Protein AF-A0A0G0CJR2-F1 (afdb_monomer)

Secondary structure (DSSP, 8-state):
-PPEEE-TTS-EEE-----SS-GGG-EEEEEE--TTEEE-TTS-EEE---GGG-EEEEEEEEEE-SS-EEEEEEEEEE-

Nearest PDB structures (foldseek):
  6dms-assembly1_A  TM=7.529E-01  e=1.100E-04  Mariniflexile fucanivorans
  3wo3-assembly1_B  TM=4.021E-01  e=1.592E-01  Homo sapiens
  3wo3-assembly4_H  TM=4.216E-01  e=2.093E-01  Homo sapiens
  3wo3-assembly3_F  TM=4.031E-01  e=3.243E-01  Homo sapiens
  3wo3-assembly5_J  TM=3.559E-01  e=2.605E-01  Homo sapiens

Solvent-accessible surface area (backbone atoms only — not comparable to full-atom values): 4735 Å² total; per-residue (Å²): 134,85,75,46,76,35,42,55,79,34,83,35,80,44,75,78,87,80,82,79,81,53,81,90,47,68,44,55,45,78,80,39,60,61,89,52,57,45,66,49,98,86,48,31,43,32,32,54,40,47,84,87,55,58,43,78,38,64,32,30,36,40,40,29,38,85,85,55,73,51,77,48,80,49,52,40,36,34,86

Mean predicted aligned error: 3.95 Å

Structure (mmCIF, N/CA/C/O backbone):
data_AF-A0A0G0CJR2-F1
#
_entry.id   AF-A0A0G0CJR2-F1
#
loop_
_atom_site.group_PDB
_atom_site.id
_atom_site.type_symbol
_atom_site.label_atom_id
_atom_site.label_alt_id
_atom_site.label_comp_id
_atom_site.label_asym_id
_atom_site.label_entity_id
_atom_site.label_seq_id
_atom_site.pdbx_PDB_ins_code
_atom_site.Cartn_x
_atom_site.Cartn_y
_atom_site.Cartn_z
_atom_site.occupancy
_atom_site.B_iso_or_equiv
_atom_site.auth_seq_id
_atom_site.auth_comp_id
_atom_site.auth_asym_id
_atom_site.auth_atom_id
_atom_site.pdbx_PDB_model_num
ATOM 1 N N . MET A 1 1 ? -15.104 0.431 -11.521 1.00 44.41 1 MET A N 1
ATOM 2 C CA . MET A 1 1 ? -14.013 0.592 -10.544 1.00 44.41 1 MET A CA 1
ATOM 3 C C . MET A 1 1 ? -14.534 -0.051 -9.272 1.00 44.41 1 MET A C 1
ATOM 5 O O . MET A 1 1 ? -15.575 0.387 -8.803 1.00 44.41 1 MET A O 1
ATOM 9 N N . ILE A 1 2 ? -13.980 -1.189 -8.857 1.00 47.81 2 ILE A N 1
ATOM 10 C CA . ILE A 1 2 ? -14.385 -1.836 -7.601 1.00 47.81 2 ILE A CA 1
ATOM 11 C C . ILE A 1 2 ? -13.640 -1.089 -6.497 1.00 47.81 2 ILE A C 1
ATOM 13 O O . ILE A 1 2 ? -12.421 -0.997 -6.572 1.00 47.81 2 ILE A O 1
ATOM 17 N N . SER A 1 3 ? -14.367 -0.505 -5.549 1.00 61.66 3 SER A N 1
ATOM 18 C CA . SER A 1 3 ? -13.785 0.107 -4.353 1.00 61.66 3 SER A CA 1
ATOM 19 C C . SER A 1 3 ? -13.125 -0.970 -3.495 1.00 61.66 3 SER A C 1
ATOM 21 O O . SER A 1 3 ? -13.726 -2.022 -3.271 1.00 61.66 3 SER A O 1
ATOM 23 N N . ASN A 1 4 ? -11.913 -0.710 -3.008 1.00 84.69 4 ASN A N 1
ATOM 24 C CA . ASN A 1 4 ? -11.262 -1.573 -2.029 1.00 84.69 4 ASN A CA 1
ATOM 25 C C . ASN A 1 4 ? -11.805 -1.237 -0.633 1.00 84.69 4 ASN A C 1
ATOM 27 O O . ASN A 1 4 ? -11.793 -0.076 -0.226 1.00 84.69 4 ASN A O 1
ATOM 31 N N . VAL A 1 5 ? -12.320 -2.235 0.085 1.00 93.56 5 VAL A N 1
ATOM 32 C CA . VAL A 1 5 ? -12.892 -2.054 1.430 1.00 93.56 5 VAL A CA 1
ATOM 33 C C . VAL A 1 5 ? -11.971 -2.702 2.461 1.00 93.56 5 VAL A C 1
ATOM 35 O O . VAL A 1 5 ? -11.577 -3.857 2.303 1.00 93.56 5 VAL A O 1
ATOM 38 N N . ALA A 1 6 ? -11.626 -1.955 3.505 1.00 95.38 6 ALA A N 1
ATOM 39 C CA . ALA A 1 6 ? -10.883 -2.410 4.670 1.00 95.38 6 ALA A CA 1
ATOM 40 C C . ALA A 1 6 ? -11.809 -2.417 5.890 1.00 95.38 6 ALA A C 1
ATOM 42 O O . ALA A 1 6 ? -12.620 -1.511 6.053 1.00 95.38 6 ALA A O 1
ATOM 43 N N . TYR A 1 7 ? -11.677 -3.423 6.751 1.00 96.81 7 TYR A N 1
ATOM 44 C CA . TYR A 1 7 ? -12.531 -3.560 7.930 1.00 96.81 7 TYR A CA 1
ATOM 45 C C . TYR A 1 7 ? -11.753 -3.283 9.210 1.00 96.81 7 TYR A C 1
ATOM 47 O O . TYR A 1 7 ? -10.640 -3.789 9.378 1.00 96.81 7 TYR A O 1
ATOM 55 N N . VAL A 1 8 ? -12.348 -2.536 10.138 1.00 97.50 8 VAL A N 1
ATOM 56 C CA . VAL A 1 8 ? -11.733 -2.212 11.432 1.00 97.50 8 VAL A CA 1
ATOM 57 C C . VAL A 1 8 ? -11.271 -3.480 12.160 1.00 97.50 8 VAL A C 1
ATOM 59 O O . VAL A 1 8 ? -12.021 -4.441 12.350 1.00 97.50 8 VAL A O 1
ATOM 62 N N . GLY A 1 9 ? -10.006 -3.481 12.588 1.00 96.81 9 GLY A N 1
ATOM 63 C CA . GLY A 1 9 ? -9.386 -4.593 13.309 1.00 96.81 9 GLY A CA 1
ATOM 64 C C . GLY A 1 9 ? -9.144 -5.848 12.463 1.00 96.81 9 GLY A C 1
ATOM 65 O O . GLY A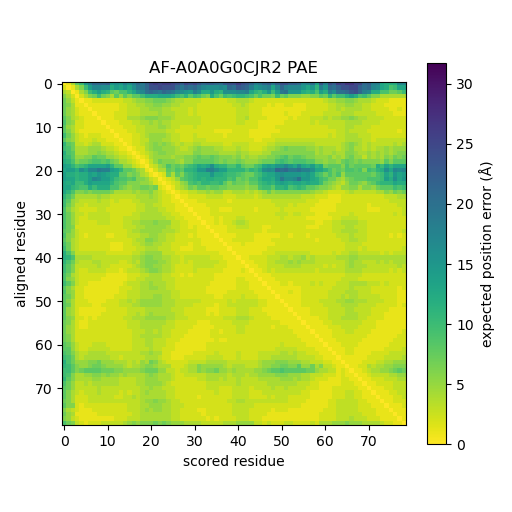 1 9 ? -8.800 -6.893 13.021 1.00 96.81 9 GLY A O 1
ATOM 66 N N . LYS A 1 10 ? -9.332 -5.780 11.140 1.00 96.69 10 LYS A N 1
ATOM 67 C CA . LYS A 1 10 ? -8.981 -6.846 10.198 1.00 96.69 10 LYS A CA 1
ATOM 68 C C . LYS A 1 10 ? -7.732 -6.465 9.424 1.00 96.69 10 LYS A C 1
ATOM 70 O O . LYS A 1 10 ? -7.524 -5.304 9.095 1.00 96.69 10 LYS A O 1
ATOM 75 N N . GLU A 1 11 ? -6.917 -7.468 9.126 1.00 95.19 11 GLU A N 1
ATOM 76 C CA . GLU A 1 11 ? -5.795 -7.291 8.218 1.00 95.19 11 GLU A CA 1
ATOM 77 C C . GLU A 1 11 ? -6.326 -6.976 6.817 1.00 95.19 11 GLU A C 1
ATOM 79 O O . GLU A 1 11 ? -7.111 -7.730 6.238 1.00 95.19 11 GLU A O 1
ATOM 84 N N . TYR A 1 12 ? -5.916 -5.825 6.306 1.00 95.31 12 TYR A N 1
ATOM 85 C CA . TYR A 1 12 ? -6.083 -5.426 4.926 1.00 95.31 12 TYR A CA 1
ATOM 86 C C . TYR A 1 12 ? -4.840 -5.846 4.150 1.00 95.31 12 TYR A C 1
ATOM 88 O O . TYR A 1 12 ? -3.721 -5.587 4.591 1.00 95.31 12 TYR A O 1
ATOM 96 N N . ILE A 1 13 ? -5.039 -6.465 2.987 1.00 93.25 13 ILE A N 1
ATOM 97 C CA . ILE A 1 13 ? -3.963 -6.851 2.075 1.00 93.25 13 ILE A CA 1
ATOM 98 C C . ILE A 1 13 ? -4.375 -6.434 0.669 1.00 93.25 13 ILE A C 1
ATOM 100 O O . ILE A 1 13 ? -5.398 -6.881 0.149 1.00 93.25 13 ILE A O 1
ATOM 104 N N . PHE A 1 14 ? -3.548 -5.609 0.040 1.00 90.25 14 PHE A N 1
ATOM 105 C CA . PHE A 1 14 ? -3.669 -5.239 -1.357 1.00 90.25 14 PHE A CA 1
ATOM 106 C C . PHE A 1 14 ? -2.404 -5.631 -2.113 1.00 90.25 14 PHE A C 1
ATOM 108 O O . PHE A 1 14 ? -1.295 -5.197 -1.797 1.00 90.25 14 PHE A O 1
ATOM 115 N N . VAL A 1 15 ? -2.597 -6.450 -3.144 1.00 86.56 15 VAL A N 1
ATOM 116 C CA . VAL A 1 15 ? -1.529 -6.911 -4.028 1.00 86.56 15 VAL A CA 1
ATOM 117 C C . VAL A 1 15 ? -1.623 -6.120 -5.334 1.00 86.56 15 VAL A C 1
ATOM 119 O O . VAL A 1 15 ? -2.537 -6.378 -6.127 1.00 86.56 15 VAL A O 1
ATOM 122 N N . PRO A 1 16 ? -0.721 -5.153 -5.587 1.00 80.25 16 PRO A N 1
ATOM 123 C CA . PRO A 1 16 ? -0.721 -4.428 -6.847 1.00 80.25 16 PRO A CA 1
ATOM 124 C C . PRO A 1 16 ? -0.450 -5.400 -7.996 1.00 80.25 16 PRO A C 1
ATOM 126 O O . PRO A 1 16 ? 0.528 -6.149 -7.997 1.00 80.25 16 PRO A O 1
ATOM 129 N N . ARG A 1 17 ? -1.318 -5.388 -9.010 1.00 79.38 17 ARG A N 1
ATOM 130 C CA . ARG A 1 17 ? -1.083 -6.161 -10.229 1.00 79.38 17 ARG A CA 1
ATOM 131 C C . ARG A 1 17 ? -0.147 -5.383 -11.144 1.00 79.38 17 ARG A C 1
ATOM 133 O O . ARG A 1 17 ? -0.550 -4.392 -11.746 1.00 79.38 17 ARG A O 1
ATOM 140 N N . ILE A 1 18 ? 1.070 -5.884 -11.295 1.00 76.00 18 ILE A N 1
ATOM 141 C CA . ILE A 1 18 ? 2.097 -5.293 -12.155 1.00 76.00 18 ILE A CA 1
ATOM 142 C C . ILE A 1 18 ? 2.058 -6.005 -13.512 1.00 76.00 18 ILE A C 1
ATOM 144 O O . ILE A 1 18 ? 2.042 -7.235 -13.579 1.00 76.00 18 ILE A O 1
ATOM 148 N N . VAL A 1 19 ? 1.968 -5.241 -14.602 1.00 74.56 19 VAL A N 1
ATOM 149 C CA . VAL A 1 19 ? 1.908 -5.769 -15.974 1.00 74.56 19 VAL A CA 1
ATOM 150 C C . VAL A 1 19 ? 3.045 -5.151 -16.784 1.00 74.56 19 VAL A C 1
ATOM 152 O O . VAL A 1 19 ? 3.011 -3.960 -17.078 1.00 74.56 19 VAL A O 1
ATOM 155 N N . GLY A 1 20 ? 4.029 -5.970 -17.164 1.00 71.62 20 GLY A N 1
ATOM 156 C CA . GLY A 1 20 ? 5.254 -5.511 -17.833 1.00 71.62 20 GLY A CA 1
ATOM 157 C C . GLY A 1 20 ? 6.334 -5.020 -16.856 1.00 71.62 20 GLY A C 1
ATOM 158 O O . GLY A 1 20 ? 6.113 -5.000 -15.649 1.00 71.62 20 GLY A O 1
ATOM 159 N N . GLY A 1 21 ? 7.503 -4.646 -17.387 1.00 68.12 21 GLY A N 1
ATOM 160 C CA . GLY A 1 21 ? 8.675 -4.234 -16.598 1.00 68.12 21 GLY A CA 1
ATOM 161 C C . GLY A 1 21 ? 9.580 -5.395 -16.172 1.00 68.12 21 GLY A C 1
ATOM 162 O O . GLY A 1 21 ? 9.277 -6.565 -16.424 1.00 68.12 21 GLY A O 1
ATOM 163 N N . ASN A 1 22 ? 10.718 -5.067 -15.558 1.00 70.62 22 ASN A N 1
ATOM 164 C CA . ASN A 1 22 ? 11.612 -6.066 -14.969 1.00 70.62 22 ASN A CA 1
ATOM 165 C C . ASN A 1 22 ? 11.116 -6.460 -13.566 1.00 70.62 22 ASN A C 1
ATOM 167 O O . ASN A 1 22 ? 11.067 -5.630 -12.663 1.00 70.62 22 ASN A O 1
ATOM 171 N N . THR A 1 23 ? 10.778 -7.735 -13.365 1.00 71.56 23 THR A N 1
ATOM 172 C CA . THR A 1 23 ? 10.268 -8.233 -12.079 1.00 71.56 23 THR A CA 1
ATOM 173 C C . THR A 1 23 ? 11.342 -8.392 -11.002 1.00 71.56 23 THR A C 1
ATOM 175 O O . THR A 1 23 ? 10.998 -8.581 -9.841 1.00 71.56 23 THR A O 1
ATOM 178 N N . GLU A 1 24 ? 12.629 -8.335 -11.361 1.00 74.75 24 GLU A N 1
ATOM 179 C CA . GLU A 1 24 ? 13.739 -8.555 -10.423 1.00 74.75 24 GLU A CA 1
ATOM 180 C C . GLU A 1 24 ? 13.999 -7.363 -9.485 1.00 74.75 24 GLU A C 1
ATOM 182 O O . GLU A 1 24 ? 14.571 -7.561 -8.420 1.00 74.75 24 GLU A O 1
ATOM 187 N N . ASN A 1 25 ? 13.554 -6.149 -9.840 1.00 78.75 25 ASN A N 1
ATOM 188 C CA . ASN A 1 25 ? 13.771 -4.920 -9.059 1.00 78.75 25 ASN A CA 1
ATOM 189 C C . ASN A 1 25 ? 12.472 -4.127 -8.844 1.00 78.75 25 ASN A C 1
ATOM 191 O O . ASN A 1 25 ? 12.445 -2.903 -8.982 1.00 78.75 25 ASN A O 1
ATOM 195 N N . LEU A 1 26 ? 11.374 -4.817 -8.534 1.00 86.44 26 LEU A N 1
ATOM 196 C CA . LEU A 1 26 ? 10.104 -4.152 -8.261 1.00 86.44 26 LEU A CA 1
ATOM 197 C C . LEU A 1 26 ? 10.103 -3.523 -6.870 1.00 86.44 26 LEU A C 1
ATOM 199 O O . LEU A 1 26 ? 10.333 -4.186 -5.863 1.00 86.44 26 LEU A O 1
ATOM 203 N N . SER A 1 27 ? 9.790 -2.234 -6.830 1.00 89.69 27 SER A N 1
ATOM 204 C CA . SER A 1 27 ? 9.570 -1.473 -5.606 1.00 89.69 27 SER A CA 1
ATOM 205 C C . SER A 1 27 ? 8.191 -0.829 -5.643 1.00 89.69 27 SER A C 1
ATOM 207 O O . SER A 1 27 ? 7.760 -0.298 -6.669 1.00 89.69 27 SER A O 1
ATOM 209 N N . VAL A 1 28 ? 7.492 -0.897 -4.512 1.00 91.81 28 VAL A N 1
ATOM 210 C CA . VAL A 1 28 ? 6.179 -0.283 -4.307 1.00 91.81 28 VAL A CA 1
ATOM 211 C C . VAL A 1 28 ? 6.317 0.733 -3.183 1.00 91.81 28 VAL A C 1
ATOM 213 O O . VAL A 1 28 ? 6.958 0.466 -2.169 1.00 91.81 28 VAL A O 1
ATOM 216 N N . SER A 1 29 ? 5.734 1.914 -3.362 1.00 94.50 29 SER A N 1
ATOM 217 C CA . SER A 1 29 ? 5.715 2.965 -2.342 1.00 94.50 29 SER A CA 1
ATOM 218 C C . SER A 1 29 ? 4.345 3.628 -2.270 1.00 94.50 29 SER A C 1
ATOM 220 O O . SER A 1 29 ? 3.653 3.740 -3.281 1.00 94.50 29 SER A O 1
ATOM 222 N N . ILE A 1 30 ? 3.958 4.067 -1.072 1.00 95.81 30 ILE A N 1
ATOM 223 C CA . ILE A 1 30 ? 2.729 4.831 -0.837 1.00 95.81 30 ILE A CA 1
ATOM 224 C C . ILE A 1 30 ? 3.102 6.314 -0.855 1.00 95.81 30 ILE A C 1
ATOM 226 O O . ILE A 1 30 ? 3.849 6.770 0.008 1.00 95.81 30 ILE A O 1
ATOM 230 N N . GLN A 1 31 ? 2.596 7.060 -1.836 1.00 96.94 31 GLN A N 1
ATOM 231 C CA . GLN A 1 31 ? 2.795 8.512 -1.938 1.00 96.94 31 GLN A CA 1
ATOM 232 C C . GLN A 1 31 ? 1.711 9.287 -1.182 1.00 96.94 31 GLN A C 1
ATOM 234 O O . GLN A 1 31 ? 1.971 10.332 -0.593 1.00 96.94 31 GLN A O 1
ATOM 239 N N . GLU A 1 32 ? 0.488 8.761 -1.188 1.00 96.25 32 GLU A N 1
ATOM 240 C CA . GLU A 1 32 ? -0.670 9.308 -0.485 1.00 96.25 32 GLU A CA 1
ATOM 241 C C . GLU A 1 32 ? -1.495 8.128 0.027 1.00 96.25 32 GLU A C 1
ATOM 243 O O . GLU A 1 32 ? -1.712 7.162 -0.705 1.00 96.25 32 GLU A O 1
ATOM 248 N N . GLY A 1 33 ? -1.933 8.177 1.280 1.00 95.12 33 GLY A N 1
ATOM 249 C CA . GLY A 1 33 ? -2.728 7.115 1.882 1.00 95.12 33 GLY A CA 1
ATOM 250 C C . GLY A 1 33 ? -2.888 7.299 3.391 1.00 95.12 33 GLY A C 1
ATOM 251 O O . GLY A 1 33 ? -2.250 8.177 3.980 1.00 95.12 33 GLY A O 1
ATOM 252 N N . PRO A 1 34 ? -3.760 6.504 4.028 1.00 96.00 34 PRO A N 1
ATOM 253 C CA . PRO A 1 34 ? -3.935 6.547 5.471 1.00 96.00 34 PRO A CA 1
ATOM 254 C C . PRO A 1 34 ? -2.717 5.967 6.204 1.00 96.00 34 PRO A C 1
ATOM 256 O O . PRO A 1 34 ? -2.051 5.058 5.714 1.00 96.00 34 PRO A O 1
ATOM 259 N N . SER A 1 35 ? -2.451 6.450 7.420 1.00 96.00 35 SER A N 1
ATOM 260 C CA . SER A 1 35 ? -1.257 6.082 8.200 1.00 96.00 35 SER A CA 1
ATOM 261 C C . SER A 1 35 ? -1.205 4.623 8.654 1.00 96.00 35 SER A C 1
ATOM 263 O O . SER A 1 35 ? -0.145 4.155 9.058 1.00 96.00 35 SER A O 1
ATOM 265 N N . TRP A 1 36 ? -2.335 3.913 8.634 1.00 96.00 36 TRP A N 1
ATOM 266 C CA . TRP A 1 36 ? -2.390 2.491 8.972 1.00 96.00 36 TRP A CA 1
ATOM 267 C C . TRP A 1 36 ? -1.879 1.588 7.840 1.00 96.00 36 TRP A C 1
ATOM 269 O O . TRP A 1 36 ? -1.658 0.403 8.081 1.00 96.00 36 TRP A O 1
ATOM 279 N N . MET A 1 37 ? -1.693 2.126 6.628 1.00 96.25 37 MET A N 1
ATOM 280 C CA . MET A 1 37 ? -1.134 1.398 5.491 1.00 96.25 37 MET A CA 1
ATOM 281 C C . MET A 1 37 ? 0.391 1.472 5.456 1.00 96.25 37 MET A C 1
ATOM 283 O O . MET A 1 37 ? 0.985 2.537 5.619 1.00 96.25 37 MET A O 1
ATOM 287 N N . ALA A 1 38 ? 1.014 0.344 5.139 1.00 96.62 38 ALA A N 1
ATOM 288 C CA . ALA A 1 38 ? 2.441 0.226 4.886 1.00 96.62 38 ALA A CA 1
ATOM 289 C C . ALA A 1 38 ? 2.703 -0.745 3.728 1.00 96.62 38 ALA A C 1
ATOM 291 O O . ALA A 1 38 ? 1.844 -1.552 3.381 1.00 96.62 38 ALA A O 1
ATOM 292 N N . VAL A 1 39 ? 3.895 -0.669 3.135 1.00 95.00 39 VAL A N 1
ATOM 293 C CA . VAL A 1 39 ? 4.371 -1.665 2.165 1.00 95.00 39 VAL A CA 1
ATOM 294 C C . VAL A 1 39 ? 5.206 -2.703 2.912 1.00 95.00 39 VAL A C 1
ATOM 296 O O . VAL A 1 39 ? 6.099 -2.325 3.671 1.00 95.00 39 VAL A O 1
ATOM 299 N N . ASP A 1 40 ? 4.904 -3.987 2.730 1.00 93.75 40 ASP A N 1
ATOM 300 C CA . ASP A 1 40 ? 5.667 -5.089 3.321 1.00 93.75 40 ASP A CA 1
ATOM 301 C C . ASP A 1 40 ? 6.924 -5.444 2.499 1.00 93.75 40 ASP A C 1
ATOM 303 O O . ASP A 1 40 ? 7.197 -4.875 1.440 1.00 93.75 40 ASP A O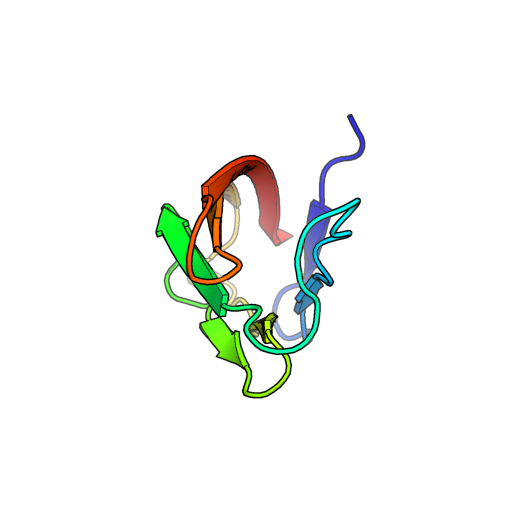 1
ATOM 307 N N . GLU A 1 41 ? 7.701 -6.419 2.976 1.00 89.25 41 GLU A N 1
ATOM 308 C CA . GLU A 1 41 ? 8.923 -6.886 2.302 1.00 89.25 41 GLU A CA 1
ATOM 309 C C . GLU A 1 41 ? 8.660 -7.536 0.929 1.00 89.25 41 GLU A C 1
ATOM 311 O O . GLU A 1 41 ? 9.575 -7.632 0.112 1.00 89.25 41 GLU A O 1
ATOM 316 N N . ASN A 1 42 ? 7.421 -7.956 0.655 1.00 87.31 42 ASN A N 1
ATOM 317 C CA . ASN A 1 42 ? 7.005 -8.553 -0.615 1.00 87.31 42 ASN A CA 1
ATOM 318 C C . ASN A 1 42 ? 6.433 -7.517 -1.600 1.00 87.31 42 ASN A C 1
ATOM 320 O O . ASN A 1 42 ? 6.065 -7.876 -2.720 1.00 87.31 42 ASN A O 1
ATOM 324 N N . GLY A 1 43 ? 6.340 -6.242 -1.203 1.00 87.75 43 GLY A N 1
ATOM 325 C CA . GLY A 1 43 ? 5.739 -5.179 -2.009 1.00 87.75 43 GLY A CA 1
ATOM 326 C C . GLY A 1 43 ? 4.208 -5.133 -1.946 1.00 87.75 43 GLY A C 1
ATOM 327 O O . GLY A 1 43 ? 3.578 -4.499 -2.797 1.00 87.75 43 GLY A O 1
ATOM 328 N N . PHE A 1 44 ? 3.587 -5.794 -0.969 1.00 90.12 44 PHE A N 1
ATOM 329 C CA . PHE A 1 44 ? 2.149 -5.722 -0.723 1.00 90.12 44 PHE A CA 1
ATOM 330 C C . PHE A 1 44 ? 1.821 -4.535 0.169 1.00 90.12 44 PHE A C 1
ATOM 332 O O . PHE A 1 44 ? 2.553 -4.216 1.102 1.00 90.12 44 PHE A O 1
ATOM 339 N N . VAL A 1 45 ? 0.685 -3.892 -0.095 1.00 93.69 45 VAL A N 1
ATOM 340 C CA . VAL A 1 45 ? 0.160 -2.862 0.800 1.00 93.69 45 VAL A CA 1
ATOM 341 C C . VAL A 1 45 ? -0.664 -3.556 1.872 1.00 93.69 45 VAL A C 1
ATOM 343 O O . VAL A 1 45 ? -1.693 -4.163 1.573 1.00 93.69 45 VAL A O 1
ATOM 346 N N . VAL A 1 46 ? -0.203 -3.469 3.112 1.00 96.00 46 VAL A N 1
ATOM 347 C CA . VAL A 1 46 ? -0.793 -4.139 4.272 1.00 96.00 46 VAL A CA 1
ATOM 348 C C . VAL A 1 46 ? -1.133 -3.141 5.371 1.00 96.00 46 VAL A C 1
ATOM 350 O O . VAL A 1 46 ? -0.593 -2.034 5.415 1.00 96.00 46 VAL A O 1
ATOM 353 N N . GLY A 1 47 ? -2.028 -3.526 6.276 1.00 96.56 47 GLY A N 1
ATOM 354 C CA . GLY A 1 47 ? -2.320 -2.731 7.463 1.00 96.56 47 GLY A CA 1
ATOM 355 C C . GLY A 1 47 ? -3.544 -3.207 8.231 1.00 96.56 47 GLY A C 1
ATOM 356 O O . GLY A 1 47 ? -4.279 -4.078 7.774 1.00 96.56 47 GLY A O 1
ATOM 357 N N . ILE A 1 48 ? -3.764 -2.630 9.411 1.00 97.69 48 ILE A N 1
ATOM 358 C CA . ILE A 1 48 ? -4.937 -2.909 10.248 1.00 97.69 48 ILE A CA 1
ATOM 359 C C . ILE A 1 48 ? -5.568 -1.563 10.619 1.00 97.69 48 ILE A C 1
ATOM 361 O O . ILE A 1 48 ? -5.027 -0.877 11.491 1.00 97.69 48 ILE A O 1
ATOM 365 N N . PRO A 1 49 ? -6.680 -1.153 9.982 1.00 97.75 49 PRO A N 1
ATOM 366 C CA . PRO A 1 49 ? -7.350 0.081 10.355 1.00 97.75 49 PRO A CA 1
ATOM 367 C C . PRO A 1 49 ? -7.995 -0.043 11.736 1.00 97.75 49 PRO A C 1
ATOM 369 O O . PRO A 1 49 ? -8.466 -1.106 12.156 1.00 97.75 49 PRO A O 1
ATOM 372 N N . THR A 1 50 ? -8.049 1.077 12.440 1.00 98.06 50 THR A N 1
ATOM 373 C CA . THR A 1 50 ? -8.739 1.228 13.717 1.00 98.06 50 THR A CA 1
ATOM 374 C C . THR A 1 50 ? -10.078 1.932 13.523 1.00 98.06 50 THR A C 1
ATOM 376 O O . THR A 1 50 ? -10.388 2.455 12.457 1.00 98.06 50 THR A O 1
ATOM 379 N N . ILE A 1 51 ? -10.880 2.009 14.586 1.00 97.56 51 ILE A N 1
ATOM 380 C CA . ILE A 1 51 ? -12.157 2.732 14.542 1.00 97.56 51 ILE A CA 1
ATOM 381 C C . ILE A 1 51 ? -11.990 4.236 14.263 1.00 97.56 51 ILE A C 1
ATOM 383 O O . ILE A 1 51 ? -12.930 4.886 13.816 1.00 97.56 51 I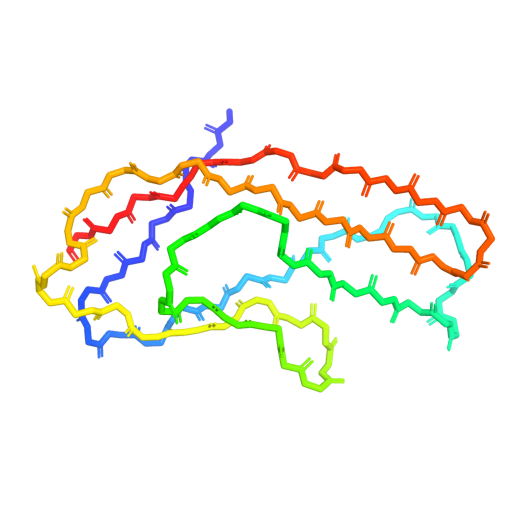LE A O 1
ATOM 387 N N . GLN A 1 52 ? -10.801 4.794 14.524 1.00 97.75 52 GLN A N 1
ATOM 388 C CA . GLN A 1 52 ? -10.479 6.191 14.215 1.00 97.75 52 GLN A CA 1
ATOM 389 C C . GLN A 1 52 ? -10.222 6.411 12.720 1.00 97.75 52 GLN A C 1
ATOM 391 O O . GLN A 1 52 ? -10.238 7.552 12.267 1.00 97.75 52 GLN A O 1
ATOM 396 N N . ASP A 1 53 ? -10.021 5.329 11.968 1.00 97.62 53 ASP A N 1
ATOM 397 C CA . ASP A 1 53 ? -9.710 5.346 10.545 1.00 97.62 53 ASP A CA 1
ATOM 398 C C . ASP A 1 53 ? -10.951 5.136 9.663 1.00 97.62 53 ASP A C 1
ATOM 400 O O . ASP A 1 53 ? -10.800 4.987 8.459 1.00 97.62 53 ASP A O 1
ATOM 404 N N . ILE A 1 54 ? -12.174 5.093 10.216 1.00 97.44 54 ILE A N 1
ATOM 405 C CA . ILE A 1 54 ? -13.404 4.962 9.414 1.00 97.44 54 ILE A CA 1
ATOM 406 C C . ILE A 1 54 ? -13.538 6.165 8.472 1.00 97.44 54 ILE A C 1
ATOM 408 O O . ILE A 1 54 ? -13.568 7.319 8.908 1.00 97.44 54 ILE A O 1
ATOM 412 N N . GLY A 1 55 ? -13.667 5.897 7.173 1.00 96.25 55 GLY A N 1
ATOM 413 C CA . GLY A 1 55 ? -13.737 6.939 6.154 1.00 96.25 55 GLY A CA 1
ATOM 414 C C . GLY A 1 55 ? -13.355 6.459 4.759 1.00 96.25 55 GLY A C 1
ATOM 415 O O . GLY A 1 55 ? -13.133 5.276 4.518 1.00 96.25 55 GLY A O 1
ATOM 416 N N . THR A 1 56 ? -13.286 7.395 3.814 1.00 96.38 56 THR A N 1
ATOM 417 C CA . THR A 1 56 ? -12.814 7.135 2.449 1.00 96.38 56 THR A CA 1
ATOM 418 C C . THR A 1 56 ? -11.504 7.865 2.213 1.00 96.38 56 THR A C 1
ATOM 420 O O . THR A 1 56 ? -11.427 9.081 2.385 1.00 96.38 56 THR A O 1
ATOM 423 N N . TYR A 1 57 ? -10.492 7.126 1.773 1.00 95.62 57 TYR A N 1
ATOM 424 C CA . TYR A 1 57 ? -9.148 7.630 1.541 1.00 95.62 57 TYR A CA 1
ATOM 425 C C . TYR A 1 57 ? -8.795 7.498 0.075 1.00 95.62 57 TYR A C 1
ATOM 427 O O . TYR A 1 57 ? -8.984 6.443 -0.529 1.00 95.62 57 TYR A O 1
ATOM 435 N N . ARG A 1 58 ? -8.242 8.569 -0.486 1.00 95.38 58 ARG A N 1
ATOM 436 C CA . ARG A 1 58 ? -7.517 8.486 -1.745 1.00 95.38 58 ARG A CA 1
ATOM 437 C C . ARG 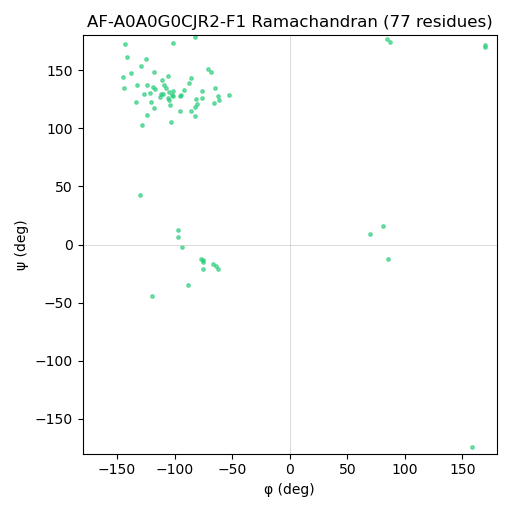A 1 58 ? -6.155 7.864 -1.461 1.00 95.38 58 ARG A C 1
ATOM 439 O O . ARG A 1 58 ? -5.479 8.263 -0.516 1.00 95.38 58 ARG A O 1
ATOM 446 N N . VAL A 1 59 ? -5.782 6.885 -2.271 1.00 94.81 59 VAL A N 1
ATOM 447 C CA . VAL A 1 59 ? -4.498 6.198 -2.174 1.00 94.81 59 VAL A CA 1
ATOM 448 C C . VAL A 1 59 ? -3.764 6.361 -3.497 1.00 94.81 59 VAL A C 1
ATOM 450 O O . VAL A 1 59 ? -4.335 6.1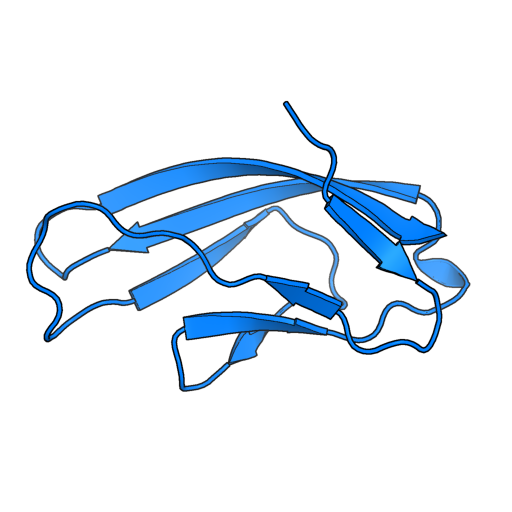33 -4.564 1.00 94.81 59 VAL A O 1
ATOM 453 N N . ILE A 1 60 ? -2.503 6.782 -3.429 1.00 94.94 60 ILE A N 1
ATOM 454 C CA . ILE A 1 60 ? -1.594 6.829 -4.573 1.00 94.94 60 ILE A CA 1
ATOM 455 C C . ILE A 1 60 ? -0.427 5.902 -4.273 1.00 94.94 60 ILE A C 1
ATOM 457 O O . ILE A 1 60 ? 0.338 6.138 -3.335 1.00 94.94 60 ILE A O 1
ATOM 461 N N . LEU A 1 61 ? -0.286 4.867 -5.092 1.00 93.81 61 LEU A N 1
ATOM 462 C CA . LEU A 1 61 ? 0.844 3.952 -5.051 1.00 93.81 61 LEU A CA 1
ATOM 463 C C . LEU A 1 61 ? 1.741 4.211 -6.253 1.00 93.81 61 LEU A C 1
ATOM 465 O O . LEU A 1 61 ? 1.245 4.282 -7.373 1.00 93.81 61 LEU A O 1
ATOM 469 N N . THR A 1 62 ? 3.049 4.274 -6.041 1.00 93.06 62 THR A N 1
ATOM 470 C CA . THR A 1 62 ? 4.029 4.294 -7.131 1.00 93.06 62 THR A CA 1
ATOM 471 C C . THR A 1 62 ? 4.715 2.941 -7.198 1.00 93.06 62 THR A C 1
ATOM 473 O O . THR A 1 62 ? 5.278 2.477 -6.202 1.00 93.06 62 THR A O 1
ATOM 476 N N . VAL A 1 63 ? 4.687 2.328 -8.380 1.00 91.06 63 VAL A N 1
ATOM 477 C CA . VAL A 1 63 ? 5.438 1.113 -8.706 1.00 91.06 63 VAL A CA 1
ATOM 478 C C . VAL A 1 63 ? 6.621 1.501 -9.585 1.00 91.06 63 VAL A C 1
ATOM 480 O O . VAL A 1 63 ? 6.437 2.218 -10.567 1.00 91.06 63 VAL A O 1
ATOM 483 N N . SER A 1 64 ? 7.822 1.031 -9.252 1.00 89.50 64 SER A N 1
ATOM 484 C CA . SER A 1 64 ? 9.042 1.252 -10.037 1.00 89.50 64 SER A CA 1
ATOM 485 C C . SER A 1 64 ? 9.809 -0.050 -10.231 1.00 89.50 64 SER A C 1
ATOM 487 O O . SER A 1 64 ? 9.959 -0.813 -9.278 1.00 89.50 64 SER A O 1
ATOM 489 N N . ASP A 1 65 ? 10.318 -0.282 -11.442 1.00 88.44 65 ASP A N 1
ATOM 490 C CA . ASP A 1 65 ? 11.221 -1.401 -11.765 1.00 88.44 65 ASP A CA 1
ATOM 491 C C . ASP A 1 65 ? 12.712 -0.997 -11.750 1.00 88.44 65 ASP A C 1
ATOM 493 O O . ASP A 1 65 ? 13.585 -1.712 -12.250 1.00 88.44 65 ASP A O 1
ATOM 497 N N . GLY A 1 66 ? 13.005 0.191 -11.212 1.00 85.88 66 GLY A N 1
ATOM 498 C CA . GLY A 1 66 ? 14.336 0.796 -11.185 1.00 85.88 66 GLY A CA 1
ATOM 499 C C . GLY A 1 66 ? 14.699 1.585 -12.448 1.00 85.88 66 GLY A C 1
ATOM 500 O O . GLY A 1 66 ? 15.665 2.345 -12.415 1.00 85.88 66 GLY A O 1
ATOM 501 N N . THR A 1 67 ? 13.930 1.459 -13.537 1.00 85.94 67 THR A N 1
ATOM 502 C CA . THR A 1 67 ? 14.118 2.238 -14.778 1.00 85.94 67 THR A CA 1
ATOM 503 C C . THR A 1 67 ? 12.892 3.082 -15.110 1.00 85.94 67 THR A C 1
ATOM 505 O O . THR A 1 67 ? 13.017 4.252 -15.470 1.00 85.94 67 THR A O 1
ATOM 508 N N . LEU A 1 68 ? 11.707 2.492 -14.989 1.00 87.12 68 LEU A N 1
ATOM 509 C CA . LEU A 1 68 ? 10.414 3.110 -15.231 1.00 87.12 68 LEU A CA 1
ATOM 510 C C . LEU A 1 68 ? 9.598 3.104 -13.942 1.00 87.12 68 LEU A C 1
ATOM 512 O O . LEU A 1 68 ? 9.695 2.179 -13.135 1.00 87.12 68 LEU A O 1
ATOM 516 N N . SER A 1 69 ? 8.754 4.120 -13.781 1.00 89.94 69 SER A N 1
ATOM 517 C CA . SER A 1 69 ? 7.769 4.181 -12.708 1.00 89.94 69 SER A CA 1
ATOM 518 C C . SER A 1 69 ? 6.376 4.496 -13.240 1.00 89.94 69 SER A C 1
ATOM 520 O O . SER A 1 69 ? 6.210 5.106 -14.300 1.00 89.94 69 SER A O 1
ATOM 522 N N . SER A 1 70 ? 5.361 4.054 -12.504 1.00 90.62 70 SER A N 1
ATOM 523 C CA . SER A 1 70 ? 3.959 4.330 -12.795 1.00 90.62 70 SER A CA 1
ATOM 524 C C . SER A 1 70 ? 3.165 4.498 -11.506 1.00 90.62 70 SER A C 1
ATOM 526 O O . SER A 1 70 ? 3.422 3.800 -10.523 1.00 90.62 70 SER A O 1
ATOM 528 N N . ASP A 1 71 ? 2.189 5.403 -11.538 1.00 92.62 71 ASP A N 1
ATOM 529 C CA . ASP A 1 71 ? 1.312 5.681 -10.408 1.00 92.62 71 ASP A CA 1
ATOM 530 C C . ASP A 1 71 ? -0.046 4.998 -10.592 1.00 92.62 71 ASP A C 1
ATOM 532 O O . ASP A 1 71 ? -0.699 5.119 -11.632 1.00 92.62 71 ASP A O 1
ATOM 536 N N . LEU A 1 72 ? -0.493 4.316 -9.542 1.00 90.12 72 LEU A N 1
ATOM 537 C CA . LEU A 1 72 ? -1.840 3.796 -9.384 1.00 90.12 72 LEU A CA 1
ATOM 538 C C . LEU A 1 72 ? -2.600 4.696 -8.411 1.00 90.12 72 LEU A C 1
ATOM 540 O O . LEU A 1 72 ? -2.223 4.823 -7.247 1.00 90.12 72 LEU A O 1
ATOM 544 N N . VAL A 1 73 ? -3.693 5.288 -8.887 1.00 92.75 73 VAL A N 1
ATOM 545 C CA . VAL A 1 73 ? -4.628 6.051 -8.053 1.00 92.75 73 VAL A CA 1
ATOM 546 C C . VAL A 1 73 ? -5.843 5.182 -7.759 1.00 92.75 73 VAL A C 1
ATOM 548 O O . VAL A 1 73 ? -6.470 4.671 -8.688 1.00 92.75 73 VAL A O 1
ATOM 551 N N . ASP A 1 74 ? -6.188 5.055 -6.482 1.00 91.81 74 ASP A N 1
ATOM 552 C CA . ASP A 1 74 ? -7.332 4.276 -6.015 1.00 91.81 74 ASP A CA 1
ATOM 553 C C . ASP A 1 74 ? -8.036 4.944 -4.819 1.00 91.81 74 ASP A C 1
ATOM 555 O O . ASP A 1 74 ? -7.568 5.953 -4.281 1.00 91.81 74 ASP A O 1
ATOM 559 N N . TYR A 1 75 ? -9.177 4.387 -4.411 1.00 93.12 75 TYR A N 1
ATOM 560 C CA . TYR A 1 75 ? -9.911 4.779 -3.213 1.00 93.12 75 TYR A CA 1
ATOM 561 C C . TYR A 1 75 ? -10.189 3.579 -2.313 1.00 93.12 75 TYR A C 1
ATOM 563 O O . TYR A 1 75 ? -10.750 2.570 -2.749 1.00 93.12 75 TYR A O 1
ATOM 571 N N . VAL A 1 76 ? -9.857 3.737 -1.033 1.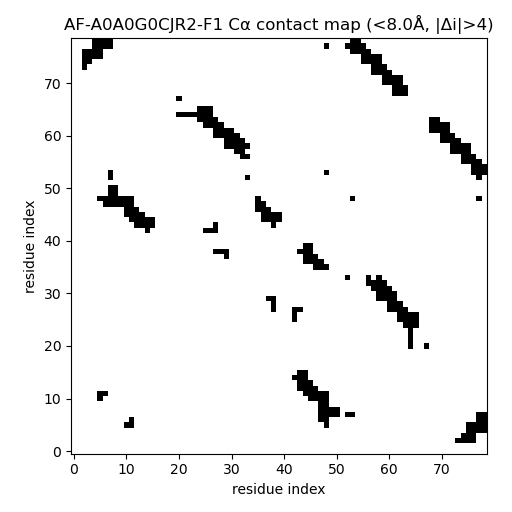00 95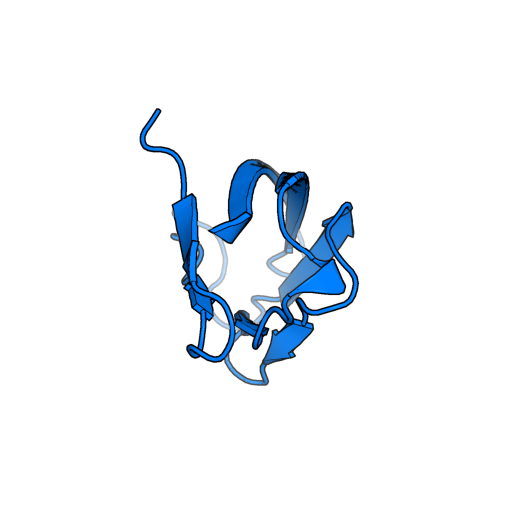.00 76 VAL A N 1
ATOM 572 C CA . VAL A 1 76 ? -10.088 2.733 0.006 1.00 95.00 76 VAL A CA 1
ATOM 573 C C . VAL A 1 76 ? -11.146 3.235 0.971 1.00 95.00 76 VAL A C 1
ATOM 575 O O . VAL A 1 76 ? -11.057 4.356 1.473 1.00 95.00 76 VAL A O 1
ATOM 578 N N . ILE A 1 77 ? -12.151 2.405 1.222 1.00 95.88 77 ILE A N 1
ATOM 579 C CA . ILE A 1 77 ? -13.205 2.661 2.204 1.00 95.88 77 ILE A CA 1
ATOM 580 C C . ILE 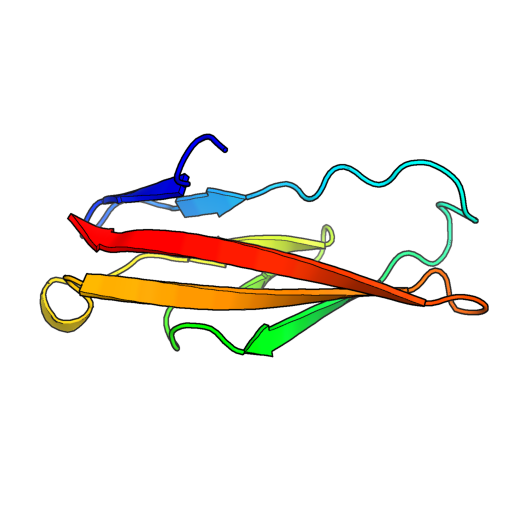A 1 77 ? -12.887 1.837 3.447 1.00 95.88 77 ILE A C 1
ATOM 582 O O . ILE A 1 77 ? -12.637 0.641 3.336 1.00 95.88 77 ILE A O 1
ATOM 586 N N . VAL A 1 78 ? -12.884 2.469 4.615 1.00 97.25 78 VAL A N 1
ATOM 587 C CA . VAL A 1 78 ? -12.726 1.801 5.908 1.00 97.25 78 VAL A CA 1
ATOM 588 C C . VAL A 1 78 ? -14.080 1.745 6.607 1.00 97.25 78 VAL A C 1
ATOM 590 O O . VAL A 1 78 ? -14.696 2.794 6.816 1.00 97.25 78 VAL A O 1
ATOM 593 N N . GLU A 1 79 ? -14.508 0.535 6.975 1.00 95.38 79 GLU A N 1
ATOM 594 C CA . GLU A 1 79 ? -15.780 0.235 7.657 1.00 95.38 79 GLU A CA 1
ATOM 595 C C . GLU A 1 79 ? -15.595 -0.541 8.968 1.00 95.38 79 GLU A C 1
ATOM 597 O O . GLU A 1 79 ? -14.703 -1.420 9.048 1.00 95.38 79 GLU A O 1
#

InterPro domains:
  IPR013783 Immunoglobulin-like fold [G3DSA:2.60.40.10] (3-77)
  IPR015919 Cadherin-like superfamily [SSF49313] (4-72)

Foldseek 3Di:
DDAAEAEAQDKDKADDDDD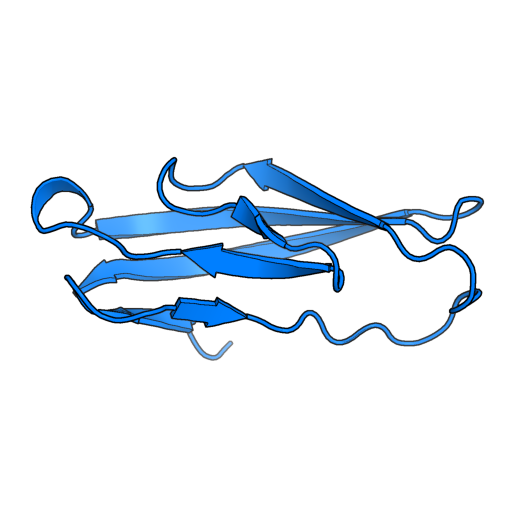DADPVQKAKDKPFWDPQWDQDPVRIIIGHDHPVRADKTWTWMWIDNPPDIDIDIHIYGYD

pLDDT: mean 89.56, std 10.6, range [44.41, 98.06]

Radius of gyration: 12.87 Å; Cα contacts (8 Å, |Δi|>4): 164; chains: 1; bounding box: 30×18×32 Å

Sequence (79 aa):
MISNVAYVGKEYIFVPRIVGGNTENLSVSIQEGPSWMAVDENGFVVGIPTIQDIGTYRVILTVSDGTLSSDLVDYVIVE

Organism: NCBI:txid1619089